Protein AF-A0AA42N5A0-F1 (afdb_monomer)

Organism: Aquipseudomonas alcaligenes (NCBI:txid43263)

Sequence (154 aa):
MLQKIKLCEIAGIHPGFARIERELNLAPTNVPGSALVPDSLLGLLNMVYPILVSERYCVGQTSLYRLLSAHAAPQTWVLCHVLPTKLDEAMLHQLVLIERLVAPGLAQITPQQVRDLYEHLGSVEQIWPHRYRSQAHLARLVGVKPLKGLEGAK

pLDDT: mean 86.49, std 11.66, range [32.44, 97.56]

Radius of gyration: 17.77 Å; Cα contacts (8 Å, |Δi|>4): 182; chains: 1; bounding box: 34×37×58 Å

Mean predicted aligned error: 6.59 Å

Secondary structure (DSSP, 8-state):
-EEEEEGGGS-EE-HHHHHHHHHTT-S-S-PPPGGGS-HHHHHHHHHH-PEEEETTEEEESHHHHHHHHHHS-TTPEEEEEE-SSPPPHHHHHHHHHIIIIIHHHHS---HHHHHHHHHHHHH-TTT-----S-HHHHHHHTT-PPPPP-----

Solvent-accessible surface area (backbone atoms only — not comparable to full-atom values): 9071 Å² total; per-residue (Å²): 86,82,46,75,45,41,48,66,67,42,81,40,67,30,66,70,45,57,48,52,28,57,77,69,71,64,60,83,91,74,71,84,55,65,80,70,50,49,70,70,55,51,53,49,48,38,73,73,52,61,32,30,31,35,96,48,15,34,65,35,55,54,70,58,49,51,47,44,70,73,72,49,63,55,80,41,70,32,35,28,37,44,50,94,58,87,75,52,71,67,56,38,52,50,43,52,45,42,65,68,55,46,57,51,64,76,62,76,76,49,47,63,56,44,48,54,48,48,54,48,46,66,76,37,38,94,83,44,73,54,73,68,95,39,59,58,54,48,18,57,73,76,73,34,71,55,70,79,76,80,86,74,80,129

Structure (mmCIF, N/CA/C/O backbone):
data_AF-A0AA42N5A0-F1
#
_entry.id   AF-A0AA42N5A0-F1
#
loop_
_atom_site.group_PDB
_atom_site.id
_atom_site.type_symbol
_atom_site.label_atom_id
_atom_site.label_alt_id
_atom_site.label_comp_id
_atom_site.label_asym_id
_atom_site.label_entity_id
_atom_site.label_seq_id
_atom_site.pdbx_PDB_ins_code
_atom_site.Cartn_x
_atom_site.Cartn_y
_atom_site.Cartn_z
_atom_site.occupancy
_atom_site.B_iso_or_equiv
_atom_site.auth_seq_id
_atom_site.auth_comp_id
_atom_site.auth_asym_id
_atom_site.auth_atom_id
_atom_site.pdbx_PDB_model_num
ATOM 1 N N . MET A 1 1 ? 2.131 0.873 20.060 1.00 84.50 1 MET A N 1
ATOM 2 C CA . MET A 1 1 ? 2.425 -0.517 20.502 1.00 84.50 1 MET A CA 1
ATOM 3 C C . MET A 1 1 ? 2.279 -1.464 19.315 1.00 84.50 1 MET A C 1
ATOM 5 O O . MET A 1 1 ? 1.391 -1.215 18.513 1.00 84.50 1 MET A O 1
ATOM 9 N N . LEU A 1 2 ? 3.124 -2.492 19.165 1.00 92.38 2 LEU A N 1
ATOM 10 C CA . LEU A 1 2 ? 2.940 -3.523 18.128 1.00 92.38 2 LEU A CA 1
ATOM 11 C C . LEU A 1 2 ? 1.901 -4.554 18.574 1.00 92.38 2 LEU A C 1
ATOM 13 O O . LEU A 1 2 ? 1.988 -5.059 19.691 1.00 92.38 2 LEU A O 1
ATOM 17 N N . GLN A 1 3 ? 0.930 -4.853 17.717 1.00 94.25 3 GLN A N 1
ATOM 18 C CA . GLN A 1 3 ? -0.150 -5.807 17.973 1.00 94.25 3 GLN A CA 1
ATOM 19 C C . GLN A 1 3 ? -0.538 -6.534 16.684 1.00 94.25 3 GLN A C 1
ATOM 21 O O . GLN A 1 3 ? -0.283 -6.034 15.592 1.00 94.25 3 GLN A O 1
ATOM 26 N N . LYS A 1 4 ? -1.175 -7.702 16.806 1.00 94.81 4 LYS A N 1
ATOM 27 C CA . LYS A 1 4 ? -1.849 -8.359 15.680 1.00 94.81 4 LYS A CA 1
ATOM 28 C C . LYS A 1 4 ? -3.345 -8.069 15.760 1.00 94.81 4 LYS A C 1
ATOM 30 O O . LYS A 1 4 ? -3.943 -8.313 16.802 1.00 94.81 4 LYS A O 1
ATOM 35 N N . ILE A 1 5 ? -3.929 -7.563 14.679 1.00 95.69 5 ILE A N 1
ATOM 36 C CA . ILE A 1 5 ? -5.360 -7.229 14.569 1.00 95.69 5 ILE A CA 1
ATOM 37 C C . ILE A 1 5 ? -5.914 -7.952 13.345 1.00 95.69 5 ILE A C 1
ATOM 39 O O . ILE A 1 5 ? -5.214 -8.044 12.336 1.00 95.69 5 ILE A O 1
ATOM 43 N N . LYS A 1 6 ? -7.137 -8.491 13.393 1.00 96.69 6 LYS A N 1
ATOM 44 C CA . LYS A 1 6 ? -7.717 -9.086 12.181 1.00 96.69 6 LYS A CA 1
ATOM 45 C C . LYS A 1 6 ? -8.015 -7.997 11.159 1.00 96.69 6 LYS A C 1
ATOM 47 O O . LYS A 1 6 ? -8.510 -6.931 11.510 1.00 96.69 6 LYS A O 1
ATOM 52 N N . LEU A 1 7 ? -7.778 -8.279 9.883 1.00 96.25 7 LEU A N 1
ATOM 53 C CA . LEU A 1 7 ? -7.993 -7.308 8.812 1.00 96.25 7 LEU A CA 1
ATOM 54 C C . LEU A 1 7 ? -9.427 -6.749 8.805 1.00 96.25 7 LEU A C 1
ATOM 56 O O . LEU A 1 7 ? -9.609 -5.546 8.649 1.00 96.25 7 LEU A O 1
ATOM 60 N N . CYS A 1 8 ? -10.433 -7.592 9.061 1.00 96.62 8 CYS A N 1
ATOM 61 C CA . CYS A 1 8 ? -11.836 -7.182 9.162 1.00 96.62 8 CYS A CA 1
ATOM 62 C C . CYS A 1 8 ? -12.172 -6.287 10.368 1.00 96.62 8 CYS A C 1
ATOM 64 O O . CYS A 1 8 ? -13.231 -5.665 10.379 1.00 96.62 8 CYS A O 1
ATOM 66 N N . GLU A 1 9 ? -11.310 -6.218 11.383 1.00 97.31 9 GLU A N 1
ATOM 67 C CA . GLU A 1 9 ? -11.492 -5.346 12.552 1.00 97.31 9 GLU A CA 1
ATOM 68 C C . GLU A 1 9 ? -10.958 -3.927 12.301 1.00 97.31 9 GLU A C 1
ATOM 70 O O . GLU A 1 9 ? -11.232 -3.014 13.084 1.00 97.31 9 GLU A O 1
ATOM 75 N N . ILE A 1 10 ? -10.225 -3.727 11.199 1.00 97.56 10 ILE A N 1
ATOM 76 C CA . ILE A 1 10 ? -9.787 -2.416 10.725 1.00 97.56 10 ILE A CA 1
ATOM 77 C C . ILE A 1 10 ? -10.870 -1.875 9.794 1.00 97.56 10 ILE A C 1
ATOM 79 O O . ILE A 1 10 ? -11.078 -2.386 8.695 1.00 97.56 10 ILE A O 1
ATOM 83 N N . ALA A 1 11 ? -11.545 -0.812 10.227 1.00 96.50 11 ALA A N 1
ATOM 84 C CA . ALA A 1 11 ? -12.741 -0.272 9.581 1.00 96.50 11 ALA A CA 1
ATOM 85 C C . ALA A 1 11 ? -12.493 0.299 8.173 1.00 96.50 11 ALA A C 1
ATOM 87 O O . ALA A 1 11 ? -13.434 0.531 7.417 1.00 96.50 11 ALA A O 1
ATOM 88 N N . GLY A 1 12 ? -11.235 0.564 7.830 1.00 96.56 12 GLY A N 1
ATOM 89 C CA . GLY A 1 12 ? -10.852 1.213 6.586 1.00 96.56 12 GLY A CA 1
ATOM 90 C C . GLY A 1 12 ? -9.651 2.123 6.779 1.00 96.56 12 GLY A C 1
ATOM 91 O O . GLY A 1 12 ? -9.019 2.149 7.836 1.00 96.56 12 GLY A O 1
ATOM 92 N N . ILE A 1 13 ? -9.374 2.927 5.759 1.00 97.00 13 ILE A N 1
ATOM 93 C CA . ILE A 1 13 ? -8.497 4.093 5.890 1.00 97.00 13 ILE A CA 1
ATOM 94 C C . ILE A 1 13 ? -9.260 5.188 6.631 1.00 97.00 13 ILE A C 1
ATOM 96 O O . ILE A 1 13 ? -10.452 5.385 6.389 1.00 97.00 13 ILE A O 1
ATOM 100 N N . HIS A 1 14 ? -8.577 5.905 7.520 1.00 97.25 14 HIS A N 1
ATOM 101 C CA . HIS A 1 14 ? -9.188 6.972 8.303 1.00 97.25 14 HIS A CA 1
ATOM 102 C C . HIS A 1 14 ? -9.855 8.018 7.388 1.00 97.25 14 HIS A C 1
ATOM 104 O O . HIS A 1 14 ? -9.194 8.517 6.470 1.00 97.25 14 HIS A O 1
ATOM 110 N N . PRO A 1 15 ? -11.124 8.409 7.621 1.00 95.75 15 PRO A N 1
ATOM 111 C CA . PRO A 1 15 ? -11.857 9.296 6.713 1.00 95.75 15 PRO A CA 1
ATOM 112 C C . PRO A 1 15 ? -11.156 10.632 6.448 1.00 95.75 15 PRO A C 1
ATOM 114 O O . PRO A 1 15 ? -11.133 11.097 5.312 1.00 95.75 15 PRO A O 1
ATOM 117 N N . GLY A 1 16 ? -10.527 11.221 7.472 1.00 95.62 16 GLY A N 1
ATOM 118 C CA . GLY A 1 16 ? -9.738 12.446 7.313 1.00 95.62 16 GLY A CA 1
ATOM 119 C C . GLY A 1 16 ? -8.491 12.250 6.444 1.00 95.62 16 GLY A C 1
ATOM 12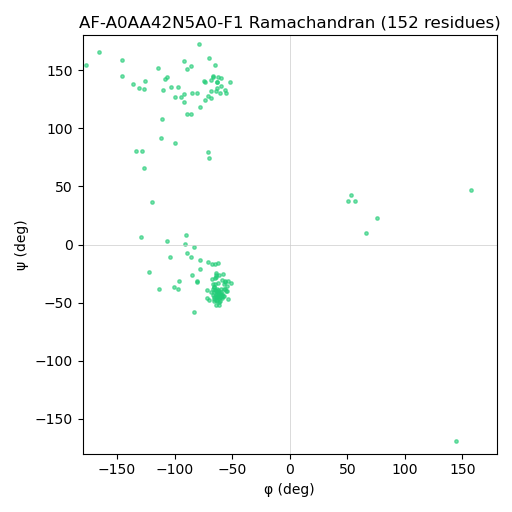0 O O . GLY A 1 16 ? -8.185 13.108 5.626 1.00 95.62 16 GLY A O 1
ATOM 121 N N . PHE A 1 17 ? -7.830 11.090 6.535 1.00 95.44 17 PHE A N 1
ATOM 122 C CA . PHE A 1 17 ? -6.693 10.749 5.673 1.00 95.44 17 PHE A CA 1
ATOM 123 C C . PHE A 1 17 ? -7.155 10.602 4.217 1.00 95.44 17 PHE A C 1
ATOM 125 O O . PHE A 1 17 ? -6.600 11.222 3.315 1.00 95.44 17 PHE A O 1
ATOM 132 N N . ALA A 1 18 ? -8.232 9.839 3.995 1.00 93.75 18 ALA A N 1
ATOM 133 C CA . ALA A 1 18 ? -8.811 9.628 2.670 1.00 93.75 18 ALA A CA 1
ATOM 134 C C . ALA A 1 18 ? -9.333 10.930 2.033 1.00 93.75 18 ALA A C 1
ATOM 136 O O . ALA A 1 18 ? -9.271 11.088 0.813 1.00 93.75 18 ALA A O 1
ATOM 137 N N . ARG A 1 19 ? -9.848 11.864 2.845 1.00 95.69 19 ARG A N 1
ATOM 138 C CA . ARG A 1 19 ? -10.253 13.202 2.399 1.00 95.69 19 ARG A CA 1
ATOM 139 C C . ARG A 1 19 ? -9.047 13.994 1.889 1.00 95.69 19 ARG A C 1
ATOM 141 O O . ARG A 1 19 ? -9.087 14.445 0.751 1.00 95.69 19 ARG A O 1
ATOM 148 N N . ILE A 1 20 ? -7.974 14.081 2.675 1.00 94.31 20 ILE A N 1
ATOM 149 C CA . ILE A 1 20 ? -6.754 14.823 2.312 1.00 94.31 20 ILE A CA 1
ATOM 150 C C . ILE A 1 20 ? -6.090 14.215 1.065 1.00 94.31 20 ILE A C 1
ATOM 152 O O . ILE A 1 20 ? -5.709 14.943 0.152 1.00 94.31 20 ILE A O 1
ATOM 156 N N . GLU A 1 21 ? -6.008 12.881 0.960 1.00 91.50 21 GLU A N 1
ATOM 157 C CA . GLU A 1 21 ? -5.510 12.219 -0.259 1.00 91.50 21 GLU A CA 1
ATOM 158 C C . GLU A 1 21 ? -6.316 12.607 -1.504 1.00 91.50 21 GLU A C 1
ATOM 160 O O . GLU A 1 21 ? -5.746 12.770 -2.583 1.00 91.50 21 GLU A O 1
ATOM 165 N N . ARG A 1 22 ? -7.638 12.747 -1.371 1.00 90.88 22 ARG A N 1
ATOM 166 C CA . ARG A 1 22 ? -8.517 13.142 -2.475 1.00 90.88 22 ARG A CA 1
ATOM 167 C C . ARG A 1 22 ? -8.343 14.613 -2.836 1.00 90.88 22 ARG A C 1
ATOM 169 O O . ARG A 1 22 ? -8.231 14.924 -4.015 1.00 90.88 22 ARG A O 1
ATOM 176 N N . GLU A 1 23 ? -8.308 15.493 -1.839 1.00 93.12 23 GLU A N 1
ATOM 177 C CA . GLU A 1 23 ? -8.135 16.941 -2.017 1.00 93.12 23 GLU A CA 1
ATOM 178 C C . GLU A 1 23 ? -6.812 17.275 -2.713 1.00 93.12 23 GLU A C 1
ATOM 180 O O . GLU A 1 23 ? -6.772 18.139 -3.584 1.00 93.12 23 GLU A O 1
ATOM 185 N N . LEU A 1 24 ? -5.746 16.544 -2.383 1.00 89.50 24 LEU A N 1
ATOM 186 C CA . LEU A 1 24 ? -4.417 16.744 -2.961 1.00 89.50 24 LEU A CA 1
ATOM 187 C C . LEU A 1 24 ? -4.155 15.903 -4.222 1.00 89.50 24 LEU A C 1
ATOM 189 O O . LEU A 1 24 ? -3.064 15.978 -4.784 1.00 89.50 24 LEU A O 1
ATOM 193 N N . ASN A 1 25 ? -5.123 15.095 -4.669 1.00 87.56 25 ASN A N 1
ATOM 194 C CA . ASN A 1 25 ? -4.963 14.140 -5.771 1.00 87.56 25 ASN A CA 1
ATOM 195 C C . ASN A 1 25 ? -3.752 13.192 -5.586 1.00 87.56 25 ASN A C 1
ATOM 197 O O . ASN A 1 25 ? -2.990 12.923 -6.514 1.00 87.56 25 ASN A O 1
ATOM 201 N N . LEU A 1 26 ? -3.568 12.693 -4.360 1.00 85.12 26 LEU A N 1
ATOM 202 C CA . LEU A 1 26 ? -2.473 11.803 -3.951 1.00 85.12 26 LEU A CA 1
ATOM 203 C C . LEU A 1 26 ? -2.921 10.350 -3.728 1.00 85.12 26 LEU A C 1
ATOM 205 O O . LEU A 1 26 ? -2.125 9.516 -3.294 1.00 85.12 26 LEU A O 1
ATOM 209 N N . ALA A 1 27 ? -4.192 10.032 -3.986 1.00 79.88 27 ALA A N 1
ATOM 210 C CA . ALA A 1 27 ? -4.700 8.675 -3.837 1.00 79.88 27 ALA A CA 1
ATOM 211 C C . ALA A 1 27 ? -3.993 7.713 -4.819 1.00 79.88 27 ALA A C 1
ATOM 213 O O . ALA A 1 27 ? -3.880 8.027 -6.008 1.00 79.88 27 ALA A O 1
ATOM 214 N N . PRO A 1 28 ? -3.554 6.521 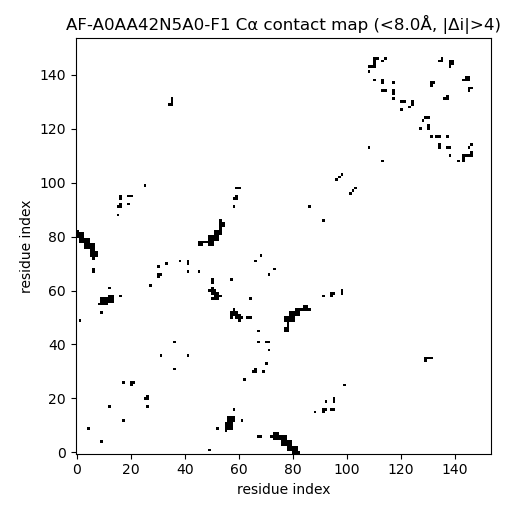-4.368 1.00 76.44 28 PRO A N 1
ATOM 215 C CA . PRO A 1 28 ? -3.033 5.500 -5.269 1.00 76.44 28 PRO A CA 1
ATOM 216 C C . PRO A 1 28 ? -4.061 5.153 -6.349 1.00 76.44 28 PRO A C 1
ATOM 218 O O . PRO A 1 28 ? -5.229 4.916 -6.043 1.00 76.44 28 PRO A O 1
ATOM 221 N N . THR A 1 29 ? -3.627 5.094 -7.606 1.00 72.00 29 THR A N 1
ATOM 222 C CA . THR A 1 29 ? -4.526 4.865 -8.748 1.00 72.00 29 THR A CA 1
ATOM 223 C C . THR A 1 29 ? -4.811 3.393 -9.005 1.00 72.00 29 THR A C 1
ATOM 225 O O . THR A 1 29 ? -5.856 3.072 -9.561 1.00 72.00 29 THR A O 1
ATOM 228 N N . ASN A 1 30 ? -3.906 2.493 -8.608 1.00 76.50 30 ASN A N 1
ATOM 229 C CA . ASN A 1 30 ? -4.036 1.058 -8.837 1.00 76.50 30 ASN A CA 1
ATOM 230 C C . ASN A 1 30 ? -3.444 0.258 -7.676 1.00 76.50 30 ASN A C 1
ATOM 232 O O . ASN A 1 30 ? -2.414 0.627 -7.111 1.00 76.50 30 ASN A O 1
ATOM 236 N N . VAL A 1 31 ? -4.067 -0.879 -7.378 1.00 81.69 31 VAL A N 1
ATOM 237 C CA . VAL A 1 31 ? -3.478 -1.933 -6.548 1.00 81.69 31 VAL A CA 1
ATOM 238 C C . VAL A 1 31 ? -2.886 -2.986 -7.494 1.00 81.69 31 VAL A C 1
ATOM 240 O O . VAL A 1 31 ? -3.543 -3.322 -8.485 1.00 81.69 31 VAL A O 1
ATOM 243 N N . PRO A 1 32 ? -1.666 -3.505 -7.250 1.00 79.81 32 PRO A N 1
ATOM 244 C CA . PRO A 1 32 ? -1.114 -4.602 -8.043 1.00 79.81 32 PRO A CA 1
ATOM 245 C C . PRO A 1 32 ? -2.095 -5.773 -8.125 1.00 79.81 32 PRO A C 1
ATOM 247 O O . PRO A 1 32 ? -2.747 -6.091 -7.136 1.00 79.81 32 PRO A O 1
ATOM 250 N N . GLY A 1 33 ? -2.218 -6.413 -9.289 1.00 77.56 33 GLY A N 1
ATOM 251 C CA . GLY A 1 33 ? -3.070 -7.598 -9.435 1.00 77.56 33 GLY A CA 1
ATOM 252 C C . GLY A 1 33 ? -2.492 -8.817 -8.706 1.00 77.56 33 GLY A C 1
ATOM 253 O O . GLY A 1 33 ? -1.285 -8.879 -8.475 1.00 77.56 33 GLY A O 1
ATOM 254 N N . SER A 1 34 ? -3.333 -9.813 -8.415 1.00 72.62 34 SER A N 1
ATOM 255 C CA . SER A 1 34 ? -2.937 -11.056 -7.724 1.00 72.62 34 SER A CA 1
ATOM 256 C C . SER A 1 34 ? -1.799 -11.802 -8.428 1.00 72.62 34 SER A C 1
ATOM 258 O O . SER A 1 34 ? -0.929 -12.372 -7.783 1.00 72.62 34 SER A O 1
ATOM 260 N N . ALA A 1 35 ? -1.728 -11.707 -9.759 1.00 75.50 35 ALA A N 1
ATOM 261 C CA . ALA A 1 35 ? -0.634 -12.267 -10.548 1.00 75.50 35 ALA A CA 1
ATOM 262 C C . ALA A 1 35 ? 0.748 -11.667 -10.228 1.00 75.50 35 ALA A C 1
ATOM 264 O O . ALA A 1 35 ? 1.733 -12.242 -10.654 1.00 75.50 35 ALA A O 1
ATOM 265 N N . LEU A 1 36 ? 0.845 -10.519 -9.546 1.00 75.00 36 LEU A N 1
ATOM 266 C CA . LEU A 1 36 ? 2.113 -9.905 -9.121 1.00 75.00 36 LEU A CA 1
ATOM 267 C C . LEU A 1 36 ? 2.392 -10.097 -7.624 1.00 75.00 36 LEU A C 1
ATOM 269 O O . LEU A 1 36 ? 3.488 -9.780 -7.169 1.00 75.00 36 LEU A O 1
ATOM 273 N N . VAL A 1 37 ? 1.408 -10.568 -6.855 1.00 80.56 37 VAL A N 1
ATOM 274 C CA . VAL A 1 37 ? 1.487 -10.682 -5.395 1.00 80.56 37 VAL A CA 1
ATOM 275 C C . VAL A 1 37 ? 0.969 -12.062 -4.990 1.00 80.56 37 VAL A C 1
ATOM 277 O O . VAL A 1 37 ? -0.196 -12.190 -4.619 1.00 80.56 37 VAL A O 1
ATOM 280 N N . PRO A 1 38 ? 1.807 -13.109 -5.098 1.00 78.00 38 PRO A N 1
ATOM 281 C CA . PRO A 1 38 ? 1.419 -14.450 -4.683 1.00 78.00 38 PRO A CA 1
ATOM 282 C C . PRO A 1 38 ? 1.189 -14.507 -3.167 1.00 78.00 38 PRO A C 1
ATOM 284 O O . PRO A 1 38 ? 1.798 -13.747 -2.407 1.00 78.00 38 PRO A O 1
ATOM 287 N N . ASP A 1 39 ? 0.367 -15.457 -2.716 1.00 81.44 39 ASP A N 1
ATOM 288 C CA . ASP A 1 39 ? -0.022 -15.600 -1.303 1.00 81.44 39 ASP A CA 1
ATOM 289 C C . ASP A 1 39 ? 1.180 -15.712 -0.354 1.00 81.44 39 ASP A C 1
ATOM 291 O O . ASP A 1 39 ? 1.163 -15.172 0.753 1.00 81.44 39 ASP A O 1
ATOM 295 N N . SER A 1 40 ? 2.259 -16.365 -0.795 1.00 81.62 40 SER A N 1
ATOM 296 C CA . SER A 1 40 ? 3.503 -16.486 -0.028 1.00 81.62 40 SER A CA 1
ATOM 297 C C . SER A 1 40 ? 4.164 -15.130 0.236 1.00 81.62 40 SER A C 1
ATOM 299 O O . SER A 1 40 ? 4.617 -14.867 1.353 1.00 81.62 40 SER A O 1
ATOM 301 N N . LEU A 1 41 ? 4.177 -14.241 -0.762 1.00 84.31 41 LEU A N 1
ATOM 302 C CA . LEU A 1 41 ? 4.703 -12.887 -0.626 1.00 84.31 41 LEU A CA 1
ATOM 303 C C . LEU A 1 41 ? 3.772 -12.027 0.229 1.00 84.31 41 LEU A C 1
ATOM 305 O O . LEU A 1 41 ? 4.249 -11.267 1.066 1.00 84.31 41 LEU A O 1
ATOM 309 N N . LEU A 1 42 ? 2.456 -12.176 0.068 1.00 86.06 42 LEU A N 1
ATOM 310 C CA . LEU A 1 42 ? 1.471 -11.480 0.894 1.00 86.06 42 LEU A CA 1
ATOM 311 C C . LEU A 1 42 ? 1.617 -11.852 2.378 1.00 86.06 42 LEU A C 1
ATOM 313 O O . LEU A 1 42 ? 1.616 -10.976 3.243 1.00 86.06 42 LEU A O 1
ATOM 317 N N . GLY A 1 43 ? 1.823 -13.141 2.663 1.00 85.56 43 GLY A N 1
ATOM 318 C CA . GLY A 1 43 ? 2.123 -13.645 4.000 1.00 85.56 43 GLY A CA 1
ATOM 319 C C . GLY A 1 43 ? 3.406 -13.046 4.578 1.00 85.56 43 GLY A C 1
ATOM 320 O O . GLY A 1 43 ? 3.405 -12.590 5.721 1.00 85.56 43 GLY A O 1
ATOM 321 N N . LEU A 1 44 ? 4.483 -12.979 3.786 1.00 88.00 44 LEU A N 1
ATOM 322 C CA . LEU A 1 44 ? 5.744 -12.361 4.205 1.00 88.00 44 LEU A CA 1
ATOM 323 C C . LEU A 1 44 ? 5.595 -10.857 4.470 1.00 88.00 44 LEU A C 1
ATOM 325 O O . LEU A 1 44 ? 6.014 -10.384 5.525 1.00 88.00 44 LEU A O 1
ATOM 329 N N . LEU A 1 45 ? 4.965 -10.114 3.555 1.00 87.81 45 LEU A N 1
ATOM 330 C CA . LEU A 1 45 ? 4.712 -8.676 3.702 1.00 87.81 45 LEU A CA 1
ATOM 331 C C . LEU A 1 45 ? 3.987 -8.380 5.014 1.00 87.81 45 LEU A C 1
ATOM 333 O O . LEU A 1 45 ? 4.404 -7.510 5.774 1.00 87.81 45 LEU A O 1
ATOM 337 N N . ASN A 1 46 ? 2.948 -9.159 5.299 1.00 85.50 46 ASN A N 1
ATOM 338 C CA . ASN A 1 46 ? 2.143 -9.039 6.502 1.00 85.50 46 ASN A CA 1
ATOM 339 C C . ASN A 1 46 ? 2.915 -9.349 7.803 1.00 85.50 46 ASN A C 1
ATOM 341 O O . ASN A 1 46 ? 2.591 -8.814 8.863 1.00 85.50 46 ASN A O 1
ATOM 345 N N . MET A 1 47 ? 3.933 -10.213 7.742 1.00 85.31 47 MET A N 1
ATOM 346 C CA . MET A 1 47 ? 4.794 -10.519 8.891 1.00 85.31 47 MET A CA 1
ATOM 347 C C . MET A 1 47 ? 5.874 -9.461 9.132 1.00 85.31 47 MET A C 1
ATOM 349 O O . MET A 1 47 ? 6.276 -9.268 10.278 1.00 85.31 47 MET A O 1
ATOM 353 N N . VAL A 1 48 ? 6.365 -8.814 8.072 1.00 89.12 48 VAL A N 1
ATOM 354 C CA . VAL A 1 48 ? 7.553 -7.947 8.127 1.00 89.12 48 VAL A CA 1
ATOM 355 C C . VAL A 1 48 ? 7.190 -6.471 8.268 1.00 89.12 48 VAL A C 1
ATOM 357 O O . VAL A 1 48 ? 7.864 -5.746 8.998 1.00 89.12 48 VAL A O 1
ATOM 360 N N . TYR A 1 49 ? 6.133 -6.014 7.595 1.00 92.19 49 TYR A N 1
ATOM 361 C CA . TYR A 1 49 ? 5.793 -4.595 7.520 1.00 92.19 49 TYR A CA 1
ATOM 362 C C . TYR A 1 49 ? 4.511 -4.290 8.300 1.00 92.19 49 TYR A C 1
ATOM 364 O O . TYR A 1 49 ? 3.420 -4.646 7.854 1.00 92.19 49 TYR A O 1
ATOM 372 N N . PRO A 1 50 ? 4.608 -3.618 9.460 1.00 94.50 50 PRO A N 1
ATOM 373 C CA . PRO A 1 50 ? 3.430 -3.233 10.218 1.00 94.50 50 PRO A CA 1
ATOM 374 C C . PRO A 1 50 ? 2.681 -2.067 9.560 1.00 94.50 50 PRO A C 1
ATOM 376 O O . PRO A 1 50 ? 3.301 -1.091 9.132 1.00 94.50 50 PRO A O 1
ATOM 379 N N . ILE A 1 51 ? 1.347 -2.109 9.566 1.00 95.94 51 ILE A N 1
ATOM 380 C CA . ILE A 1 51 ? 0.514 -0.936 9.240 1.00 95.94 51 ILE A CA 1
ATOM 381 C C . ILE A 1 51 ? 0.278 -0.064 10.476 1.00 95.94 51 ILE A C 1
ATOM 383 O O . ILE A 1 51 ? 0.301 -0.550 11.606 1.00 95.94 51 ILE A O 1
ATOM 387 N N . LEU A 1 52 ? 0.036 1.233 10.287 1.00 96.12 52 LEU A N 1
ATOM 388 C CA . LEU A 1 52 ? -0.245 2.155 11.390 1.00 96.12 52 LEU A CA 1
ATOM 389 C C . LEU A 1 52 ? -1.760 2.296 11.583 1.00 96.12 52 LEU A C 1
ATOM 391 O O . LEU A 1 52 ? -2.477 2.602 10.627 1.00 96.12 52 LEU A O 1
ATOM 395 N N . VAL A 1 53 ? -2.246 2.084 12.809 1.00 96.88 53 VAL A N 1
ATOM 396 C CA . VAL A 1 53 ? -3.677 2.092 13.153 1.00 96.88 53 VAL A CA 1
ATOM 397 C C . VAL A 1 53 ? -3.958 3.049 14.314 1.00 96.88 53 VAL A C 1
ATOM 399 O O . VAL A 1 53 ? -3.269 3.011 15.332 1.00 96.88 53 VAL A O 1
ATOM 402 N N . SER A 1 54 ? -5.002 3.868 14.185 1.00 95.44 54 SER A N 1
ATOM 403 C CA . SER A 1 54 ? -5.593 4.661 15.274 1.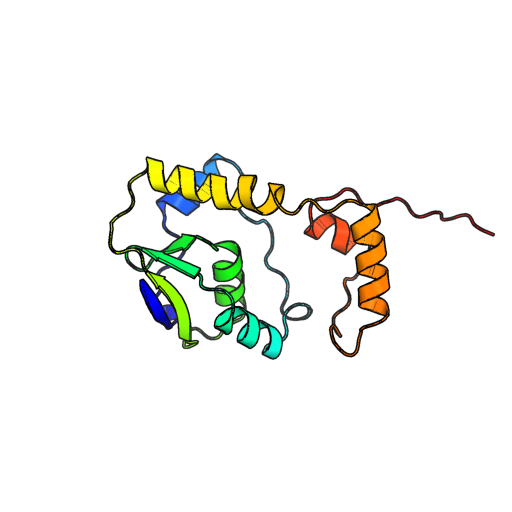00 95.44 54 SER A CA 1
ATOM 404 C C . SER A 1 54 ? -7.116 4.569 15.208 1.00 95.44 54 SER A C 1
ATOM 406 O O . SER A 1 54 ? -7.682 4.577 14.120 1.00 95.44 54 SER A O 1
ATOM 408 N N . GLU A 1 55 ? -7.783 4.423 16.356 1.00 93.12 55 GLU A N 1
ATOM 409 C CA . GLU A 1 55 ? -9.255 4.336 16.454 1.00 93.12 55 GLU A CA 1
ATOM 410 C C . GLU A 1 55 ? -9.893 3.304 15.494 1.00 93.12 55 GLU A C 1
ATOM 412 O O . GLU A 1 55 ? -10.970 3.521 14.949 1.00 93.12 55 GLU A O 1
ATOM 417 N N . ARG A 1 56 ? -9.226 2.156 15.291 1.00 93.56 56 ARG A N 1
ATOM 418 C CA . ARG A 1 56 ? -9.595 1.089 14.327 1.00 93.56 56 ARG A CA 1
ATOM 419 C C . ARG A 1 56 ? -9.498 1.472 12.845 1.00 93.56 56 ARG A C 1
ATOM 421 O O . ARG A 1 56 ? -9.908 0.688 11.995 1.00 93.56 56 ARG A O 1
ATOM 428 N N . TYR A 1 57 ? -8.918 2.617 12.513 1.00 97.06 57 TYR A N 1
ATOM 429 C CA . TYR A 1 57 ? -8.643 3.025 11.140 1.00 97.06 57 TYR A CA 1
ATOM 430 C C . TYR A 1 57 ? -7.157 2.927 10.808 1.00 97.06 57 TYR A C 1
ATOM 432 O O . TYR A 1 57 ? -6.300 3.244 11.632 1.00 97.06 57 TYR A O 1
ATOM 440 N N . CYS A 1 58 ? -6.845 2.549 9.572 1.00 96.88 58 CYS A N 1
ATOM 441 C CA . CYS A 1 58 ? -5.504 2.671 9.023 1.00 96.88 58 CYS A CA 1
ATOM 442 C C . CYS A 1 58 ? -5.175 4.153 8.764 1.00 96.88 58 CYS A C 1
ATOM 444 O O . CYS A 1 58 ? -5.941 4.867 8.112 1.00 96.88 58 CYS A O 1
ATOM 446 N N . VAL A 1 59 ? -4.036 4.605 9.287 1.00 96.06 59 VAL A N 1
ATOM 447 C CA . VAL A 1 59 ? -3.570 6.007 9.267 1.00 96.06 59 VAL A CA 1
ATOM 448 C C . VAL A 1 59 ? -2.130 6.141 8.755 1.00 96.06 59 VAL A C 1
ATOM 450 O O . VAL A 1 59 ? -1.546 7.217 8.807 1.00 96.06 59 VAL A O 1
ATOM 453 N N . GLY A 1 60 ? -1.538 5.048 8.275 1.00 93.94 60 GLY A N 1
ATOM 454 C CA . GLY A 1 60 ? -0.197 5.027 7.701 1.00 93.94 60 GLY A CA 1
ATOM 455 C C . GLY A 1 60 ? 0.153 3.642 7.173 1.00 93.94 60 GLY A C 1
ATOM 456 O O . GLY A 1 60 ? -0.415 2.642 7.624 1.00 93.94 60 GLY A O 1
ATOM 457 N N . GLN A 1 61 ? 1.067 3.593 6.202 1.00 92.81 61 GLN A N 1
ATOM 458 C CA . GLN A 1 61 ? 1.247 2.428 5.324 1.00 92.81 61 GLN A CA 1
ATOM 459 C C . GLN A 1 61 ? -0.070 2.080 4.610 1.00 92.81 61 GLN A C 1
ATOM 461 O O . GLN A 1 61 ? -0.418 0.916 4.405 1.00 92.81 61 GLN A O 1
ATOM 466 N N . THR A 1 62 ? -0.831 3.104 4.221 1.00 94.00 62 THR A N 1
ATOM 467 C CA . THR A 1 62 ? -2.160 2.934 3.618 1.00 94.00 62 THR A CA 1
ATOM 468 C C . THR A 1 62 ? -2.106 2.203 2.279 1.00 94.00 62 THR A C 1
ATOM 470 O O . THR A 1 62 ? -3.068 1.547 1.886 1.00 94.00 62 THR A O 1
ATOM 473 N N . SER A 1 63 ? -0.976 2.282 1.575 1.00 90.12 63 SER A N 1
ATOM 474 C CA . SER A 1 63 ? -0.738 1.525 0.339 1.00 90.12 63 SER A CA 1
ATOM 475 C C . SER A 1 63 ? -0.621 0.018 0.610 1.00 90.12 63 SER A C 1
ATOM 477 O O . SER A 1 63 ? -1.223 -0.782 -0.106 1.00 90.12 63 SER A O 1
ATOM 479 N N . LEU A 1 64 ? 0.069 -0.368 1.692 1.00 91.81 64 LEU A N 1
ATOM 480 C CA . LEU A 1 64 ? 0.132 -1.755 2.160 1.00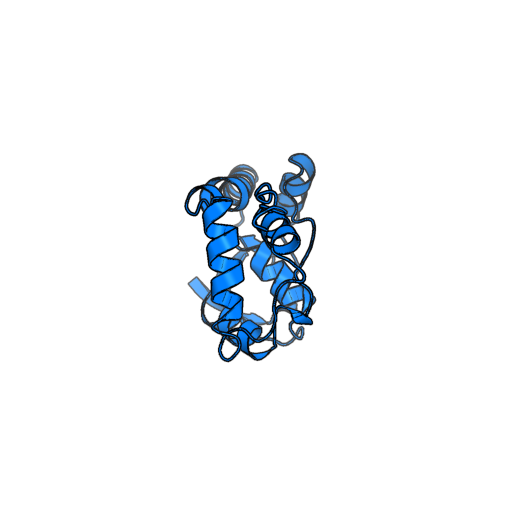 91.81 64 LEU A CA 1
ATOM 481 C C . LEU A 1 64 ? -1.239 -2.231 2.650 1.00 91.81 64 LEU A C 1
ATOM 483 O O . LEU A 1 64 ? -1.669 -3.318 2.279 1.00 91.81 64 LEU A O 1
ATOM 487 N N . TYR A 1 65 ? -1.967 -1.405 3.408 1.00 94.81 65 TYR A N 1
ATOM 488 C CA . TYR A 1 65 ? -3.332 -1.738 3.823 1.00 94.81 65 TYR A CA 1
ATOM 489 C C . TYR A 1 65 ? -4.256 -1.987 2.623 1.00 94.81 65 TYR A C 1
ATOM 491 O O . TYR A 1 65 ? -4.975 -2.978 2.610 1.00 94.81 65 TYR A O 1
ATOM 499 N N . ARG A 1 66 ? -4.210 -1.144 1.581 1.00 93.44 66 ARG A N 1
ATOM 500 C CA . ARG A 1 66 ? -4.983 -1.359 0.342 1.00 93.44 66 ARG A CA 1
ATOM 501 C C . ARG A 1 66 ? -4.633 -2.680 -0.337 1.00 93.44 66 ARG A C 1
ATOM 503 O O . ARG A 1 66 ? -5.537 -3.365 -0.803 1.00 93.44 66 ARG A O 1
ATOM 510 N N . LEU A 1 67 ? -3.349 -3.037 -0.381 1.00 91.88 67 LEU A N 1
ATOM 511 C CA . LEU A 1 67 ? -2.898 -4.310 -0.939 1.00 91.88 67 LEU A CA 1
ATOM 512 C C . LEU A 1 67 ? -3.440 -5.498 -0.130 1.00 91.88 67 LEU A C 1
ATOM 514 O O . LEU A 1 67 ? -4.015 -6.416 -0.709 1.00 91.88 67 LEU A O 1
ATOM 518 N N . LEU A 1 68 ? -3.304 -5.458 1.198 1.00 93.19 68 LEU A N 1
ATOM 519 C CA . LEU A 1 68 ? -3.815 -6.498 2.094 1.00 93.19 68 LEU A CA 1
ATOM 520 C C . LEU A 1 68 ? -5.339 -6.623 1.983 1.00 93.19 68 LEU A C 1
ATOM 522 O O . LEU A 1 68 ? -5.8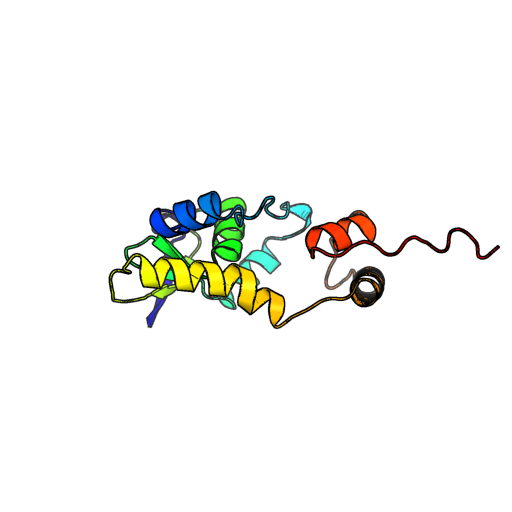42 -7.723 1.809 1.00 93.19 68 LEU A O 1
ATOM 526 N N . SER A 1 69 ? -6.073 -5.512 1.996 1.00 93.31 69 SER A N 1
ATOM 527 C CA . SER A 1 69 ? -7.536 -5.494 1.850 1.00 93.31 69 SER A CA 1
ATOM 528 C C . SER A 1 69 ? -8.029 -5.999 0.495 1.00 93.31 69 SER A C 1
ATOM 530 O O . SER A 1 69 ? -9.144 -6.505 0.413 1.00 93.31 69 SER A O 1
ATOM 532 N N . ALA A 1 70 ? -7.230 -5.858 -0.565 1.00 91.94 70 ALA A N 1
ATOM 533 C CA . ALA A 1 70 ? -7.594 -6.333 -1.896 1.00 91.94 70 ALA A CA 1
ATOM 534 C C . ALA A 1 70 ? -7.356 -7.838 -2.089 1.00 91.94 70 ALA A C 1
ATOM 536 O O . ALA A 1 70 ? -8.097 -8.464 -2.843 1.00 91.94 70 ALA A O 1
ATOM 537 N N . HIS A 1 71 ? -6.332 -8.408 -1.439 1.00 91.94 71 HIS A N 1
ATOM 538 C CA . HIS A 1 71 ? -5.854 -9.765 -1.751 1.00 91.94 71 HIS A CA 1
ATOM 539 C C . HIS A 1 71 ? -5.879 -10.747 -0.580 1.00 91.94 71 HIS A C 1
ATOM 541 O O . HIS A 1 71 ? -5.922 -11.951 -0.808 1.00 91.94 71 HIS A O 1
ATOM 547 N N . ALA A 1 72 ? -5.854 -10.279 0.669 1.00 91.75 72 ALA A N 1
ATOM 548 C CA . ALA A 1 72 ? -5.864 -11.154 1.837 1.00 91.75 72 ALA A CA 1
ATOM 549 C C . ALA A 1 72 ? -7.296 -11.475 2.283 1.00 91.75 72 ALA A C 1
ATOM 551 O O . ALA A 1 72 ? -8.214 -10.661 2.167 1.00 91.75 72 ALA A O 1
ATOM 552 N N . ALA A 1 73 ? -7.485 -12.651 2.886 1.00 92.31 73 ALA A N 1
ATOM 553 C CA . ALA A 1 73 ? -8.757 -12.990 3.513 1.00 92.31 73 ALA A CA 1
ATOM 554 C C . ALA A 1 73 ? -9.070 -12.019 4.674 1.00 92.31 73 ALA A C 1
ATOM 556 O O . ALA A 1 73 ? -8.161 -11.696 5.446 1.00 92.31 73 ALA A O 1
ATOM 557 N N . PRO A 1 74 ? -10.340 -11.635 4.911 1.00 94.44 74 PRO A N 1
ATOM 558 C CA . PRO A 1 74 ? -10.707 -10.716 5.997 1.00 94.44 74 PRO A CA 1
ATOM 559 C C . PRO A 1 74 ? -10.298 -11.190 7.403 1.00 94.44 74 PRO A C 1
ATOM 561 O O . PRO A 1 74 ? -10.103 -10.381 8.304 1.00 94.44 74 PRO A O 1
ATOM 564 N N . GLN A 1 75 ? -10.151 -12.504 7.601 1.00 95.69 75 GLN A N 1
ATOM 565 C CA . GLN A 1 75 ? -9.739 -13.107 8.876 1.00 95.69 75 GLN A CA 1
ATOM 566 C C . GLN A 1 75 ? -8.215 -13.113 9.091 1.00 95.69 75 GLN A C 1
ATOM 568 O O . GLN A 1 75 ? -7.749 -13.573 10.133 1.00 95.69 75 GLN A O 1
ATOM 573 N N . THR A 1 76 ? -7.435 -12.630 8.121 1.00 94.19 76 THR A N 1
ATOM 574 C CA . THR A 1 76 ? -5.972 -12.553 8.211 1.00 94.19 76 THR A CA 1
ATOM 575 C C . THR A 1 76 ? -5.557 -11.661 9.380 1.00 94.19 76 THR A C 1
ATOM 577 O O . THR A 1 76 ? -6.034 -10.535 9.511 1.00 94.19 76 THR A O 1
ATOM 580 N N . TRP A 1 77 ? -4.650 -12.156 10.225 1.00 94.81 77 TRP A N 1
ATOM 581 C CA . TRP A 1 77 ? -4.040 -11.376 11.302 1.00 94.81 77 TRP A CA 1
ATOM 582 C C . TRP A 1 77 ? -2.955 -10.465 10.750 1.00 94.81 77 TRP A C 1
ATOM 584 O O . TRP A 1 77 ? -1.955 -10.966 10.244 1.00 94.81 77 TRP A O 1
ATOM 594 N N . VAL A 1 78 ? -3.122 -9.156 10.898 1.00 95.00 78 VAL A N 1
ATOM 595 C CA . VAL A 1 78 ? -2.208 -8.136 10.385 1.00 95.00 78 VAL A CA 1
ATOM 596 C C . VAL A 1 78 ? -1.344 -7.564 11.494 1.00 95.00 78 VAL A C 1
ATOM 598 O O . VAL A 1 78 ? -1.844 -7.286 12.585 1.00 95.00 78 VAL A O 1
ATOM 601 N N . LEU A 1 79 ? -0.045 -7.402 11.233 1.00 95.50 79 LEU A N 1
ATOM 602 C CA . LEU A 1 79 ? 0.856 -6.721 12.156 1.00 95.50 79 LEU A CA 1
ATOM 603 C C . LEU A 1 79 ? 0.585 -5.209 12.120 1.00 95.50 79 LEU A C 1
ATOM 605 O O . LEU A 1 79 ? 0.643 -4.577 11.068 1.00 95.50 79 LEU A O 1
ATOM 609 N N . CYS A 1 80 ? 0.307 -4.620 13.278 1.00 96.00 80 CYS A N 1
ATOM 610 C CA . CYS A 1 80 ? -0.117 -3.232 13.404 1.00 96.00 80 CYS A CA 1
ATOM 611 C C . CYS A 1 80 ? 0.698 -2.497 14.469 1.00 96.00 80 CYS A C 1
ATOM 613 O O . CYS A 1 80 ? 0.842 -2.974 15.595 1.00 96.00 80 CYS A O 1
ATOM 615 N N . HIS A 1 81 ? 1.145 -1.283 14.160 1.00 96.00 81 HIS A N 1
ATOM 616 C CA . HIS A 1 81 ? 1.478 -0.287 15.169 1.00 96.00 81 HIS A CA 1
ATOM 617 C C . HIS A 1 81 ? 0.209 0.470 15.558 1.00 96.00 81 HIS A C 1
ATOM 619 O O . HIS A 1 81 ? -0.343 1.227 14.766 1.00 96.00 81 HIS A O 1
ATOM 625 N N . VAL A 1 82 ? -0.241 0.282 16.794 1.00 95.31 82 VAL A N 1
ATOM 626 C CA . VAL A 1 82 ? -1.411 0.974 17.337 1.00 95.31 82 VAL A CA 1
ATOM 627 C C . VAL A 1 82 ? -0.975 2.255 18.035 1.00 95.31 82 VAL A C 1
ATOM 629 O O . VAL A 1 82 ? -0.150 2.212 18.962 1.00 95.31 82 VAL A O 1
ATOM 632 N N . LEU A 1 83 ? -1.526 3.379 17.579 1.00 92.94 83 LEU A N 1
ATOM 633 C CA . LEU A 1 83 ? -1.411 4.680 18.225 1.00 92.94 83 LEU A CA 1
ATOM 634 C C . LEU A 1 83 ? -2.496 4.812 19.304 1.00 92.94 83 LEU A C 1
ATOM 636 O O . LEU A 1 83 ? -3.663 4.541 19.023 1.00 92.94 83 LEU A O 1
ATOM 640 N N . PRO A 1 84 ? -2.137 5.217 20.534 1.00 80.75 84 PRO A N 1
ATOM 641 C CA . PRO A 1 84 ? -3.094 5.319 21.634 1.00 80.75 84 PRO A CA 1
ATOM 642 C C . PRO A 1 84 ? -3.970 6.578 21.562 1.00 80.75 84 PRO A C 1
ATOM 644 O O . PRO A 1 84 ? -4.948 6.681 22.295 1.00 80.75 84 PRO A O 1
ATOM 647 N N . THR A 1 85 ? -3.613 7.549 20.721 1.00 82.62 85 THR A N 1
ATOM 648 C CA . THR A 1 85 ? -4.241 8.869 20.666 1.00 82.62 85 THR A CA 1
ATOM 649 C C . THR A 1 85 ? -5.097 9.048 19.421 1.00 82.62 85 THR A C 1
ATOM 651 O O . THR A 1 85 ? -4.732 8.635 18.315 1.00 82.62 85 THR A O 1
ATOM 654 N N . LYS A 1 86 ? -6.218 9.747 19.613 1.00 87.56 86 LYS A N 1
ATOM 655 C CA . LYS A 1 86 ? -6.989 10.337 18.523 1.00 87.56 86 LYS A CA 1
ATOM 656 C C . LYS A 1 86 ? -6.108 11.318 17.753 1.00 87.56 86 LYS A C 1
ATOM 658 O O . LYS A 1 86 ? -5.361 12.088 18.357 1.00 87.56 86 LYS A O 1
ATOM 663 N N . LEU A 1 87 ? -6.189 11.262 16.430 1.00 92.81 87 LEU A N 1
ATOM 664 C CA . LEU A 1 87 ? -5.420 12.134 15.552 1.00 92.81 87 LEU A CA 1
ATOM 665 C C . LEU A 1 87 ? -6.237 13.383 15.240 1.00 92.81 87 LEU A C 1
ATOM 667 O O . LEU A 1 87 ? -7.400 13.286 14.844 1.00 92.81 87 LEU A O 1
ATOM 671 N N . ASP A 1 88 ? -5.626 14.549 15.414 1.00 94.62 88 ASP A N 1
ATOM 672 C CA . ASP A 1 88 ? -6.185 15.793 14.906 1.00 94.62 88 ASP A CA 1
ATOM 673 C C . ASP A 1 88 ? -5.929 15.938 13.395 1.00 94.62 88 ASP A C 1
ATOM 675 O O . ASP A 1 88 ? -5.245 15.134 12.752 1.00 94.62 88 ASP A O 1
ATOM 679 N N . GLU A 1 89 ? -6.527 16.970 12.806 1.00 93.75 89 GLU A N 1
ATOM 680 C CA . GLU A 1 89 ? -6.423 17.244 11.374 1.00 93.75 89 GLU A CA 1
ATOM 681 C C . GLU A 1 89 ? -4.985 17.545 10.930 1.00 93.75 89 GLU A C 1
ATOM 683 O O . GLU A 1 89 ? -4.563 17.080 9.870 1.00 93.75 89 GLU A O 1
ATOM 688 N N . ALA A 1 90 ? -4.214 18.261 11.752 1.00 95.31 90 ALA A N 1
ATOM 689 C CA . ALA A 1 90 ? -2.829 18.606 11.449 1.00 95.31 90 ALA A CA 1
ATOM 690 C C . ALA A 1 90 ? -1.947 17.352 11.368 1.00 95.31 90 ALA A C 1
ATOM 692 O O . ALA A 1 90 ? -1.183 17.185 10.414 1.00 95.31 90 ALA A O 1
ATOM 693 N N . MET A 1 91 ? -2.102 16.434 12.322 1.00 95.00 91 MET A N 1
ATOM 694 C CA . MET A 1 91 ? -1.391 15.161 12.354 1.00 95.00 91 MET A CA 1
ATOM 695 C C . MET A 1 91 ? -1.775 14.281 11.160 1.00 95.00 91 MET A C 1
ATOM 697 O O . MET A 1 91 ? -0.901 13.716 10.505 1.00 95.00 91 MET A O 1
ATOM 701 N N . LEU A 1 92 ? -3.067 14.192 10.821 1.00 95.62 92 LEU A N 1
ATOM 702 C CA . LEU A 1 92 ? -3.520 13.457 9.634 1.00 95.62 92 LEU A CA 1
ATOM 703 C C . LEU A 1 92 ? -2.892 14.013 8.353 1.00 95.62 92 LEU A C 1
ATOM 705 O O . LEU A 1 92 ? -2.431 13.243 7.512 1.00 95.62 92 LEU A O 1
ATOM 709 N N . HIS A 1 93 ? -2.821 15.336 8.225 1.00 95.25 93 HIS A N 1
ATOM 710 C CA . HIS A 1 93 ? -2.185 15.983 7.084 1.00 95.25 93 HIS A CA 1
ATOM 711 C C . HIS A 1 93 ? -0.689 15.662 7.008 1.00 95.25 93 HIS A C 1
ATOM 713 O O . HIS A 1 93 ? -0.186 15.306 5.942 1.00 95.25 93 HIS A O 1
ATOM 719 N N . GLN A 1 94 ? 0.026 15.725 8.133 1.00 94.44 94 GLN A N 1
ATOM 720 C CA . GLN A 1 94 ? 1.439 15.345 8.197 1.00 94.44 94 GLN A CA 1
ATOM 721 C C . GLN A 1 94 ? 1.654 13.882 7.800 1.00 94.44 94 GLN A C 1
ATOM 723 O O . GLN A 1 94 ? 2.550 13.598 7.009 1.00 94.44 94 GLN A O 1
ATOM 728 N N . LEU A 1 95 ? 0.813 12.963 8.280 1.00 94.25 95 LEU A N 1
ATOM 729 C CA . LEU A 1 95 ? 0.902 11.542 7.936 1.00 94.25 95 LEU A CA 1
ATOM 730 C C . LEU A 1 95 ? 0.716 11.299 6.431 1.00 94.25 95 LEU A C 1
ATOM 732 O O . LEU A 1 95 ? 1.494 10.546 5.843 1.00 94.25 95 LEU A O 1
ATOM 736 N N . VAL A 1 96 ? -0.245 11.976 5.788 1.00 93.69 96 VAL A N 1
ATOM 737 C CA . VAL A 1 96 ? -0.426 11.897 4.327 1.00 93.69 96 VAL A CA 1
ATOM 738 C C . VAL A 1 96 ? 0.822 12.394 3.597 1.00 93.69 96 VAL A C 1
ATOM 740 O O . VAL A 1 96 ? 1.329 11.705 2.711 1.00 93.69 96 VAL A O 1
ATOM 743 N N . LEU A 1 97 ? 1.352 13.562 3.973 1.00 91.69 97 LEU A N 1
ATOM 744 C CA . LEU A 1 97 ? 2.533 14.135 3.320 1.00 91.69 97 LEU A CA 1
ATOM 745 C C . LEU A 1 97 ? 3.787 13.274 3.524 1.00 91.69 97 LEU A C 1
ATOM 747 O O . LEU A 1 97 ? 4.566 13.101 2.587 1.00 91.69 97 LEU A O 1
ATOM 751 N N . ILE A 1 98 ? 3.975 12.695 4.711 1.00 91.12 98 ILE A N 1
ATOM 752 C CA . ILE A 1 98 ? 5.089 11.781 4.988 1.00 91.12 98 ILE A CA 1
ATOM 753 C C . ILE A 1 98 ? 4.999 10.547 4.084 1.00 91.12 98 ILE A C 1
ATOM 755 O O . ILE A 1 98 ? 5.981 10.204 3.423 1.00 91.12 98 ILE A O 1
ATOM 759 N N . GLU A 1 99 ? 3.831 9.900 4.007 1.00 89.25 99 GLU A N 1
ATOM 760 C CA . GLU A 1 99 ? 3.661 8.688 3.195 1.00 89.25 99 GLU A CA 1
ATOM 761 C C . GLU A 1 99 ? 3.792 8.974 1.690 1.00 89.25 99 GLU A C 1
ATOM 763 O O . GLU A 1 99 ? 4.301 8.132 0.950 1.00 89.25 99 GLU A O 1
ATOM 768 N N . ARG A 1 100 ? 3.350 10.149 1.223 1.00 85.88 100 ARG A N 1
ATOM 769 C CA . ARG A 1 100 ? 3.259 10.455 -0.215 1.00 85.88 100 ARG A CA 1
ATOM 770 C C . ARG A 1 100 ? 4.447 11.217 -0.783 1.00 85.88 100 ARG A C 1
ATOM 772 O O . ARG A 1 100 ? 4.761 11.019 -1.951 1.00 85.88 100 ARG A O 1
ATOM 779 N N . LEU A 1 101 ? 5.098 12.067 0.007 1.00 82.69 101 LEU A N 1
ATOM 780 C CA . LEU A 1 101 ? 6.165 12.950 -0.476 1.00 82.69 101 LEU A CA 1
ATOM 781 C C . LEU A 1 101 ? 7.527 12.601 0.116 1.00 82.69 101 LEU A C 1
ATOM 783 O O . LEU A 1 101 ? 8.532 12.660 -0.588 1.00 82.69 101 LEU A O 1
ATOM 787 N N . VAL A 1 102 ? 7.573 12.217 1.394 1.00 84.25 102 VAL A N 1
ATOM 788 C CA . VAL A 1 102 ? 8.847 11.945 2.070 1.00 84.25 102 VAL A CA 1
ATOM 789 C C . VAL A 1 102 ? 9.323 10.530 1.763 1.00 84.25 102 VAL A C 1
ATOM 791 O O . VAL A 1 102 ? 10.397 10.370 1.195 1.00 84.25 102 VAL A O 1
ATOM 794 N N . ALA A 1 103 ? 8.529 9.502 2.081 1.00 80.00 103 ALA A N 1
ATOM 795 C CA . ALA A 1 103 ? 8.975 8.113 1.947 1.00 80.00 103 ALA A CA 1
ATOM 796 C C . ALA A 1 103 ? 9.401 7.737 0.508 1.00 80.00 103 ALA A C 1
ATOM 798 O O . ALA A 1 103 ? 10.499 7.198 0.356 1.00 80.00 103 ALA A O 1
ATOM 799 N N . PRO A 1 104 ? 8.647 8.080 -0.558 1.00 73.81 104 PRO A N 1
ATOM 800 C CA . PRO A 1 104 ? 9.110 7.855 -1.929 1.00 73.81 104 PRO A CA 1
ATOM 801 C C . PRO A 1 104 ? 10.334 8.708 -2.286 1.00 73.81 104 PRO A C 1
ATOM 803 O O . PRO A 1 104 ? 11.236 8.241 -2.975 1.00 73.81 104 PRO A O 1
ATOM 806 N N . GLY A 1 105 ? 10.397 9.948 -1.785 1.00 68.25 105 GLY A N 1
ATOM 807 C CA . GLY A 1 105 ? 11.520 10.858 -2.014 1.00 68.25 105 GLY A CA 1
ATOM 808 C C . GLY A 1 105 ? 12.844 10.371 -1.418 1.00 68.25 105 GLY A C 1
ATOM 809 O O . GLY A 1 105 ? 13.903 10.732 -1.930 1.00 68.25 105 GLY A O 1
ATOM 810 N N . LEU A 1 106 ? 12.795 9.527 -0.383 1.00 73.81 106 LEU A N 1
ATOM 811 C CA . LEU A 1 106 ? 13.973 8.908 0.234 1.00 73.81 106 LEU A CA 1
ATOM 812 C C . LEU A 1 106 ? 14.532 7.726 -0.572 1.00 73.81 106 LEU A C 1
ATOM 814 O O . LEU A 1 106 ? 15.699 7.379 -0.407 1.00 73.81 106 LEU A O 1
ATOM 818 N N . ALA A 1 107 ? 13.729 7.119 -1.446 1.00 73.69 107 ALA A N 1
ATOM 819 C CA . ALA A 1 107 ? 14.117 5.987 -2.282 1.00 73.69 107 ALA A CA 1
ATOM 820 C C . ALA A 1 107 ? 13.819 6.294 -3.756 1.00 73.69 107 ALA A C 1
ATOM 822 O O . ALA A 1 107 ? 12.952 5.682 -4.381 1.00 73.69 107 ALA A O 1
ATOM 823 N N . GLN A 1 108 ? 14.536 7.275 -4.311 1.00 77.62 108 GLN A N 1
ATOM 824 C CA . GLN A 1 108 ? 14.391 7.633 -5.720 1.00 77.62 108 GLN A CA 1
ATOM 825 C C . GLN A 1 108 ? 14.929 6.521 -6.619 1.00 77.62 108 GLN A C 1
ATOM 827 O O . GLN A 1 108 ? 16.051 6.045 -6.451 1.00 77.62 108 GLN A O 1
ATOM 832 N N . ILE A 1 109 ? 14.127 6.154 -7.613 1.00 85.25 109 ILE A N 1
ATOM 833 C CA . ILE A 1 109 ? 14.500 5.216 -8.664 1.00 85.25 109 ILE A CA 1
ATOM 834 C C . ILE A 1 109 ? 14.645 5.975 -9.982 1.00 85.25 109 ILE A C 1
ATOM 836 O O . ILE A 1 109 ? 13.806 6.798 -10.343 1.00 85.25 109 ILE A O 1
ATOM 840 N N . THR A 1 110 ? 15.730 5.728 -10.705 1.00 90.06 110 THR A N 1
ATOM 841 C CA . THR A 1 110 ? 15.996 6.337 -12.013 1.00 90.06 110 THR A CA 1
ATOM 842 C C . THR A 1 110 ? 15.470 5.454 -13.150 1.00 90.06 110 THR A C 1
ATOM 844 O O . THR A 1 110 ? 15.341 4.238 -12.988 1.00 90.06 110 THR A O 1
ATOM 847 N N . PRO A 1 111 ? 15.219 6.012 -14.350 1.00 89.94 111 PRO A N 1
ATOM 848 C CA . PRO A 1 111 ? 14.839 5.214 -15.517 1.00 89.94 111 PRO A CA 1
ATOM 849 C C . PRO A 1 111 ? 15.836 4.101 -15.880 1.00 89.94 111 PRO A C 1
ATOM 851 O O . PRO A 1 111 ? 15.417 3.051 -16.370 1.00 89.94 111 PRO A O 1
ATOM 854 N N . GLN A 1 112 ? 17.136 4.315 -15.636 1.00 90.56 112 GLN A N 1
ATOM 855 C CA . GLN A 1 112 ? 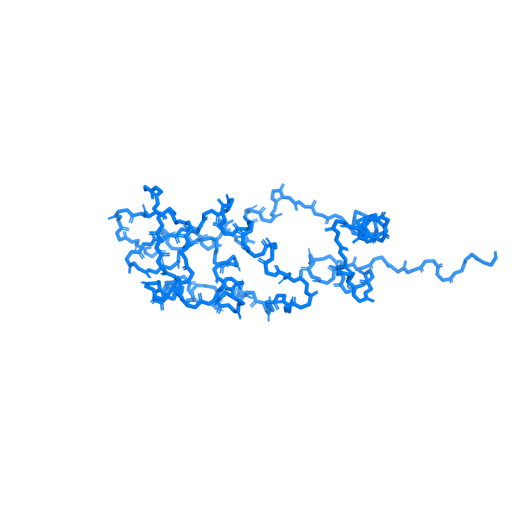18.167 3.296 -15.850 1.00 90.56 112 GLN A CA 1
ATOM 856 C C . GLN A 1 112 ? 18.051 2.178 -14.813 1.00 90.56 112 GLN A C 1
ATOM 858 O O . GLN A 1 112 ? 17.940 1.024 -15.203 1.00 90.56 112 GLN A O 1
ATOM 863 N N . GLN A 1 113 ? 17.919 2.509 -13.523 1.00 91.00 113 GLN A N 1
ATOM 864 C CA . GLN A 1 113 ? 17.681 1.501 -12.482 1.00 91.00 113 GLN A CA 1
ATOM 865 C C . GLN A 1 113 ? 16.418 0.677 -12.754 1.00 91.00 113 GLN A C 1
ATOM 867 O O . GLN A 1 113 ? 16.400 -0.514 -12.474 1.00 91.00 113 GLN A O 1
ATOM 872 N N . VAL A 1 114 ? 15.370 1.264 -13.344 1.00 90.31 114 VAL A N 1
ATOM 873 C CA . VAL A 1 114 ? 14.191 0.497 -13.780 1.00 90.31 114 VAL A CA 1
ATOM 874 C C . VAL A 1 114 ? 14.515 -0.504 -14.885 1.00 90.31 114 VAL A C 1
ATOM 876 O O . VAL A 1 114 ? 13.971 -1.607 -14.870 1.00 90.31 114 VAL A O 1
ATOM 879 N N . ARG A 1 115 ? 15.361 -0.136 -15.856 1.00 89.88 115 ARG A N 1
ATOM 880 C CA . ARG A 1 115 ? 15.833 -1.075 -16.884 1.00 89.88 115 ARG A CA 1
ATOM 881 C C . ARG A 1 115 ? 16.601 -2.221 -16.235 1.00 89.88 115 ARG A C 1
ATOM 883 O O . ARG A 1 115 ? 16.234 -3.372 -16.440 1.00 89.88 115 ARG A O 1
ATOM 890 N N . ASP A 1 116 ? 17.579 -1.879 -15.406 1.00 91.31 116 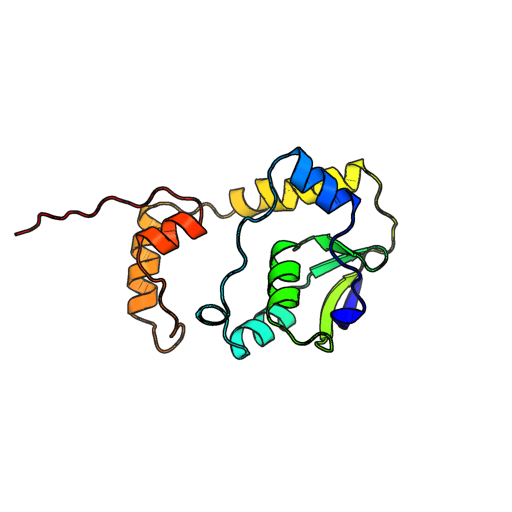ASP A N 1
ATOM 891 C CA . ASP A 1 116 ? 18.462 -2.844 -14.754 1.00 91.31 116 ASP A CA 1
ATOM 892 C C . ASP A 1 116 ? 17.660 -3.796 -13.852 1.00 91.31 116 ASP A C 1
ATOM 894 O O . ASP A 1 116 ? 17.867 -5.006 -13.872 1.00 91.31 116 ASP A O 1
ATOM 898 N N . LEU A 1 117 ? 16.670 -3.275 -13.117 1.00 90.12 117 LEU A N 1
ATOM 899 C CA . LEU A 1 117 ? 15.751 -4.083 -12.313 1.00 90.12 117 LEU A CA 1
ATOM 900 C C . LEU A 1 117 ? 14.869 -4.983 -13.175 1.00 90.12 117 LEU A C 1
ATOM 902 O O . LEU A 1 117 ? 14.646 -6.131 -12.808 1.00 90.12 117 LEU A O 1
ATOM 906 N N . TYR A 1 118 ? 14.359 -4.496 -14.308 1.00 89.69 118 TYR A N 1
ATOM 907 C CA . TYR A 1 118 ? 13.555 -5.320 -15.210 1.00 89.69 118 TYR A CA 1
ATOM 908 C C . TYR A 1 118 ? 14.361 -6.504 -15.767 1.00 89.69 118 TYR A C 1
ATOM 910 O O . TYR A 1 118 ? 13.865 -7.630 -15.780 1.00 89.69 118 TYR A O 1
ATOM 918 N N . GLU A 1 119 ? 15.607 -6.260 -16.178 1.00 89.56 119 GLU A N 1
ATOM 919 C CA . GLU A 1 119 ? 16.534 -7.294 -16.649 1.00 89.56 119 GLU A CA 1
ATOM 920 C C . GLU A 1 119 ? 16.910 -8.267 -15.525 1.00 89.56 119 GLU A C 1
ATOM 922 O O . GLU A 1 119 ? 16.837 -9.483 -15.713 1.00 89.56 119 GLU A O 1
ATOM 927 N N . HIS A 1 120 ? 17.229 -7.749 -14.333 1.00 89.25 120 HIS A N 1
ATOM 928 C CA . HIS A 1 120 ? 17.558 -8.562 -13.164 1.00 89.25 120 HIS A CA 1
ATOM 929 C C . HIS A 1 120 ? 16.397 -9.464 -12.739 1.00 89.25 120 HIS A C 1
ATOM 931 O O . HIS A 1 120 ? 16.596 -10.653 -12.529 1.00 89.25 120 HIS A O 1
ATOM 937 N N . LEU A 1 121 ? 15.167 -8.945 -12.676 1.00 86.06 121 LEU A N 1
ATOM 938 C CA . LEU A 1 121 ? 13.982 -9.759 -12.383 1.00 86.06 121 LEU A CA 1
ATOM 939 C C . LEU A 1 121 ? 13.794 -10.886 -13.407 1.00 86.06 121 LEU A C 1
ATOM 941 O O . LEU A 1 121 ? 13.302 -11.955 -13.058 1.00 86.06 121 LEU A O 1
ATOM 945 N N . GLY A 1 122 ? 14.225 -10.673 -14.653 1.00 81.88 122 GLY A N 1
ATOM 946 C CA . GLY A 1 122 ? 14.278 -11.724 -15.662 1.00 81.88 122 GLY A CA 1
ATOM 947 C C . GLY A 1 122 ? 15.315 -12.818 -15.376 1.00 81.88 122 GLY A C 1
ATOM 948 O O . GLY A 1 122 ? 15.097 -13.964 -15.757 1.00 81.88 122 GLY A O 1
ATOM 949 N N . SER A 1 123 ? 16.416 -12.514 -14.689 1.00 82.88 123 SER A N 1
ATOM 950 C CA . SER A 1 123 ? 17.450 -13.500 -14.339 1.00 82.88 123 SER A CA 1
ATOM 951 C C . SER A 1 123 ? 17.218 -14.213 -13.001 1.00 82.88 123 SER A C 1
ATOM 953 O O . SER A 1 123 ? 17.920 -15.180 -12.699 1.00 82.88 123 SER A O 1
ATOM 955 N N . VAL A 1 124 ? 16.220 -13.787 -12.216 1.00 82.44 124 VAL A N 1
ATOM 956 C CA . VAL A 1 124 ? 15.868 -14.384 -10.914 1.00 82.44 124 VAL A CA 1
ATOM 957 C C . VAL A 1 124 ? 14.439 -14.932 -10.855 1.00 82.44 124 VAL A C 1
ATOM 959 O O . VAL A 1 124 ? 13.792 -14.864 -9.811 1.00 82.44 124 VAL A O 1
ATOM 962 N N . GLU A 1 125 ? 13.929 -15.513 -11.945 1.00 78.56 125 GLU A N 1
ATOM 963 C CA . GLU A 1 125 ? 12.554 -16.050 -12.012 1.00 78.56 125 GLU A CA 1
ATOM 964 C C . GLU A 1 125 ? 12.222 -17.050 -10.896 1.00 78.56 125 GLU A C 1
ATOM 966 O O . GLU A 1 125 ? 11.089 -17.101 -10.426 1.00 78.56 125 GLU A O 1
ATOM 971 N N . GLN A 1 126 ? 13.2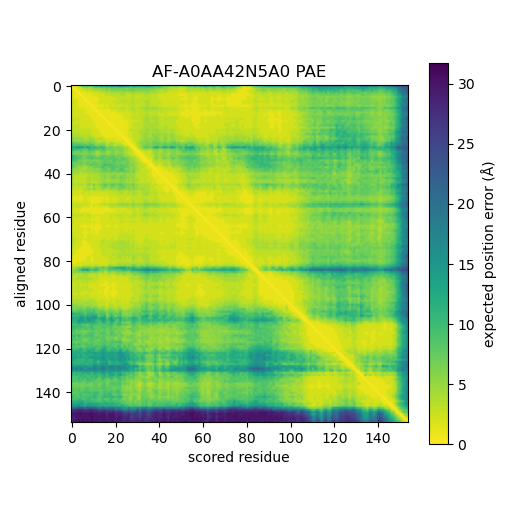11 -17.805 -10.417 1.00 78.00 126 GLN A N 1
ATOM 972 C CA . GLN A 1 126 ? 13.060 -18.713 -9.281 1.00 78.00 126 GLN A CA 1
ATOM 973 C C . GLN A 1 126 ? 12.675 -18.002 -7.967 1.00 78.00 126 GLN A C 1
ATOM 975 O O . GLN A 1 126 ? 12.065 -18.621 -7.099 1.00 78.00 126 GLN A O 1
ATOM 980 N N . ILE A 1 127 ? 13.022 -16.717 -7.813 1.00 74.81 127 ILE A N 1
ATOM 981 C CA . ILE A 1 127 ? 12.690 -15.876 -6.648 1.00 74.81 127 ILE A CA 1
ATOM 982 C C . ILE A 1 127 ? 11.498 -14.962 -6.962 1.00 74.81 127 ILE A C 1
ATOM 984 O O . ILE A 1 127 ? 10.659 -14.722 -6.095 1.00 74.81 127 ILE A O 1
ATOM 988 N N . TRP A 1 128 ? 11.405 -14.461 -8.196 1.00 75.44 128 TRP A N 1
ATOM 989 C CA . TRP A 1 128 ? 10.326 -13.586 -8.649 1.00 75.44 128 TRP A CA 1
ATOM 990 C C . TRP A 1 128 ? 9.704 -14.113 -9.953 1.00 75.44 128 TRP A C 1
ATOM 992 O O . TRP A 1 128 ? 10.009 -13.617 -11.040 1.00 75.44 128 TRP A O 1
ATOM 1002 N N . PRO A 1 129 ? 8.806 -15.112 -9.874 1.00 64.44 129 PRO A N 1
ATOM 1003 C CA . PRO A 1 129 ? 8.283 -15.798 -11.061 1.00 64.44 129 PRO A CA 1
ATOM 1004 C C . PRO A 1 129 ? 7.332 -14.925 -11.892 1.00 64.44 129 PRO A C 1
ATOM 1006 O O . PRO A 1 129 ? 7.034 -15.222 -13.048 1.00 64.44 129 PRO A O 1
ATOM 1009 N N . HIS A 1 130 ? 6.846 -13.824 -11.318 1.00 70.31 130 HIS A N 1
ATOM 1010 C CA . HIS A 1 130 ? 5.839 -12.965 -11.924 1.00 70.31 130 HIS A CA 1
ATOM 1011 C C . HIS A 1 130 ? 6.465 -11.729 -12.566 1.00 70.31 130 HIS A C 1
ATOM 1013 O O . HIS A 1 130 ? 6.573 -10.659 -11.961 1.00 70.31 130 HIS A O 1
ATOM 1019 N N . ARG A 1 131 ? 6.878 -11.866 -13.827 1.00 69.50 131 ARG A N 1
ATOM 1020 C CA . ARG A 1 131 ? 7.446 -10.747 -14.585 1.00 69.50 131 ARG A CA 1
ATOM 1021 C C . ARG A 1 131 ? 6.413 -9.651 -14.853 1.00 69.50 131 ARG A C 1
ATOM 1023 O O . ARG A 1 131 ? 5.241 -9.898 -15.142 1.00 69.50 131 ARG A O 1
ATOM 1030 N N . TYR A 1 132 ? 6.882 -8.406 -14.849 1.00 82.62 132 TYR A N 1
ATOM 1031 C CA . TYR A 1 132 ? 6.106 -7.290 -15.378 1.00 82.62 132 TYR A CA 1
ATOM 1032 C C . TYR A 1 132 ? 5.922 -7.443 -16.894 1.00 82.62 132 TYR A C 1
ATOM 1034 O O . TYR A 1 132 ? 6.838 -7.859 -17.602 1.00 82.62 132 TYR A O 1
ATOM 1042 N N . ARG A 1 133 ? 4.754 -7.030 -17.406 1.00 83.31 133 ARG A N 1
ATOM 1043 C CA . ARG A 1 133 ? 4.408 -7.111 -18.840 1.00 83.31 133 ARG A CA 1
ATOM 1044 C C . ARG A 1 133 ? 5.467 -6.517 -19.781 1.00 83.31 133 ARG A C 1
ATOM 1046 O O . ARG A 1 133 ? 5.614 -6.994 -20.896 1.00 83.31 133 ARG A O 1
ATOM 1053 N N . SER A 1 134 ? 6.167 -5.466 -19.355 1.00 87.94 134 SER A N 1
ATOM 1054 C CA . SER A 1 134 ? 7.279 -4.844 -20.085 1.00 87.94 134 SER A CA 1
ATOM 1055 C C . SER A 1 134 ? 8.071 -3.907 -19.168 1.00 87.94 134 SER A C 1
ATOM 1057 O O . SER A 1 134 ? 7.560 -3.483 -18.126 1.00 87.94 134 SER A O 1
ATOM 1059 N N . GLN A 1 135 ? 9.275 -3.496 -19.583 1.00 89.25 135 GLN A N 1
ATOM 1060 C CA . GLN A 1 135 ? 10.027 -2.426 -18.910 1.00 89.25 135 GLN A CA 1
ATOM 1061 C C . GLN A 1 135 ? 9.185 -1.141 -18.799 1.00 89.25 135 GLN A C 1
ATOM 1063 O O . GLN A 1 135 ? 9.166 -0.480 -17.763 1.00 89.25 135 GLN A O 1
ATOM 1068 N N . ALA A 1 136 ? 8.432 -0.802 -19.853 1.00 89.44 136 ALA A N 1
ATOM 1069 C CA . ALA A 1 136 ? 7.559 0.368 -19.859 1.00 89.44 136 ALA A CA 1
ATOM 1070 C C . ALA A 1 136 ? 6.409 0.256 -18.850 1.00 89.44 136 ALA A C 1
ATOM 1072 O O . ALA A 1 136 ? 5.999 1.262 -18.273 1.00 89.44 136 ALA A O 1
ATOM 1073 N N . HIS A 1 137 ? 5.897 -0.956 -18.623 1.00 87.12 137 HIS A N 1
ATOM 1074 C CA . HIS A 1 137 ? 4.912 -1.209 -17.580 1.00 87.12 137 HIS A CA 1
ATOM 1075 C C . HIS A 1 137 ? 5.511 -0.991 -16.183 1.00 87.12 137 HIS A C 1
ATOM 1077 O O . HIS A 1 137 ? 4.913 -0.266 -15.393 1.00 87.12 137 HIS A O 1
ATOM 1083 N N . LEU A 1 138 ? 6.708 -1.527 -15.907 1.00 87.62 138 LEU A N 1
ATOM 1084 C CA . LEU A 1 138 ? 7.401 -1.313 -14.629 1.00 87.62 138 LEU A CA 1
ATOM 1085 C C . LEU A 1 138 ? 7.706 0.173 -14.379 1.00 87.62 138 LEU A C 1
ATOM 1087 O O . LEU A 1 138 ? 7.419 0.681 -13.300 1.00 87.62 138 LEU A O 1
ATOM 1091 N N . ALA A 1 139 ? 8.204 0.893 -15.388 1.00 88.31 139 ALA A N 1
ATOM 1092 C CA . ALA A 1 139 ? 8.506 2.323 -15.288 1.00 88.31 139 ALA A CA 1
ATOM 1093 C C . ALA A 1 139 ? 7.287 3.158 -14.871 1.00 88.31 139 ALA A C 1
ATOM 1095 O O . ALA A 1 139 ? 7.386 3.996 -13.976 1.00 88.31 139 ALA A O 1
ATOM 1096 N N . ARG A 1 140 ? 6.117 2.883 -15.465 1.00 85.25 140 ARG A N 1
ATOM 1097 C CA . ARG A 1 140 ? 4.862 3.554 -15.092 1.00 85.25 140 ARG A CA 1
ATOM 1098 C C . ARG A 1 140 ? 4.464 3.271 -13.645 1.00 85.25 140 ARG A C 1
ATOM 1100 O O . ARG A 1 140 ? 3.985 4.182 -12.981 1.00 85.25 140 ARG A O 1
ATOM 1107 N N . LEU A 1 141 ? 4.656 2.040 -13.165 1.00 80.69 141 LEU A N 1
ATOM 1108 C CA . LEU A 1 141 ? 4.295 1.656 -11.796 1.00 80.69 141 LEU A CA 1
ATOM 1109 C C . LEU A 1 141 ? 5.149 2.369 -10.746 1.00 80.69 141 LEU A C 1
ATOM 1111 O O . LEU A 1 141 ? 4.623 2.777 -9.717 1.00 80.69 141 LEU A O 1
ATOM 1115 N N . VAL A 1 142 ? 6.441 2.550 -11.017 1.00 81.38 142 VAL A N 1
ATOM 1116 C CA . VAL A 1 142 ? 7.361 3.232 -10.092 1.00 81.38 142 VAL A CA 1
ATOM 1117 C C . VAL A 1 142 ? 7.446 4.746 -10.325 1.00 81.38 142 VAL A C 1
ATOM 1119 O O . VAL A 1 142 ? 8.282 5.417 -9.730 1.00 81.38 142 VAL A O 1
ATOM 1122 N N . GLY A 1 143 ? 6.587 5.298 -11.190 1.00 81.38 143 GLY A N 1
ATOM 1123 C CA . GLY A 1 143 ? 6.462 6.742 -11.393 1.00 81.38 143 GLY A CA 1
ATOM 1124 C C . GLY A 1 143 ? 7.582 7.388 -12.211 1.00 81.38 143 GLY A C 1
ATOM 1125 O O . GLY A 1 143 ? 7.782 8.595 -12.107 1.00 81.38 143 GLY A O 1
ATOM 1126 N N . VAL A 1 144 ? 8.300 6.627 -13.045 1.00 87.31 144 VAL A N 1
ATOM 1127 C CA . VAL A 1 144 ? 9.367 7.168 -13.903 1.00 87.31 144 VAL A CA 1
ATOM 1128 C C . VAL A 1 144 ? 9.030 7.061 -15.383 1.00 87.31 144 VAL A C 1
ATOM 1130 O O . VAL A 1 144 ? 8.330 6.157 -15.845 1.00 87.31 144 VAL A O 1
ATOM 1133 N N . LYS A 1 145 ? 9.579 7.983 -16.175 1.00 88.94 145 LYS A N 1
ATOM 1134 C CA . LYS A 1 145 ? 9.471 7.913 -17.631 1.00 88.94 145 LYS A CA 1
ATOM 1135 C C . LYS A 1 145 ? 10.291 6.717 -18.137 1.00 88.94 145 LYS A C 1
ATOM 1137 O O . LYS A 1 145 ? 11.482 6.651 -17.833 1.00 88.94 145 LYS A O 1
ATOM 1142 N N . PRO A 1 146 ? 9.706 5.790 -18.917 1.00 88.00 146 PRO A N 1
ATOM 1143 C CA . PRO A 1 146 ? 10.469 4.683 -19.473 1.00 88.00 146 PRO A CA 1
ATOM 1144 C C . PRO A 1 146 ? 11.550 5.203 -20.416 1.00 88.00 146 PRO A C 1
ATOM 1146 O O . PRO A 1 146 ? 11.308 6.120 -21.210 1.00 88.00 146 PRO A O 1
ATOM 1149 N N . LEU A 1 147 ? 12.731 4.589 -20.358 1.00 88.38 147 LEU A N 1
ATOM 1150 C CA . LEU A 1 147 ? 13.735 4.796 -21.392 1.00 88.38 147 LEU A CA 1
ATOM 1151 C C . LEU A 1 147 ? 13.180 4.260 -22.713 1.00 88.38 147 LEU A C 1
ATOM 1153 O O . LEU A 1 147 ? 12.662 3.145 -22.768 1.00 88.38 147 LEU A O 1
ATOM 1157 N N . LYS A 1 148 ? 13.286 5.054 -23.781 1.00 81.56 148 LYS A N 1
ATOM 1158 C CA . LYS A 1 148 ? 13.017 4.550 -25.129 1.00 81.56 148 LYS A CA 1
ATOM 1159 C C . LYS A 1 148 ? 14.046 3.461 -25.446 1.00 81.56 148 LYS A C 1
ATOM 1161 O O . LYS A 1 148 ? 15.212 3.587 -25.062 1.00 81.56 148 LYS A O 1
ATOM 1166 N N . GLY A 1 149 ? 13.605 2.387 -26.095 1.00 62.34 149 GLY A N 1
ATOM 1167 C CA . GLY A 1 149 ? 14.515 1.360 -26.585 1.00 62.34 149 GLY A CA 1
ATOM 1168 C C . GLY A 1 149 ? 15.514 1.968 -27.568 1.00 62.34 149 GLY A C 1
ATOM 1169 O O . GLY A 1 149 ? 15.154 2.835 -28.364 1.00 62.34 149 GLY A O 1
ATOM 1170 N N . LEU A 1 150 ? 16.756 1.490 -27.532 1.00 47.97 150 LEU A N 1
ATOM 1171 C CA . LEU A 1 150 ? 17.586 1.451 -28.732 1.00 47.97 150 LEU A CA 1
ATOM 1172 C C . LEU A 1 150 ? 16.982 0.372 -29.644 1.00 47.97 150 LEU A C 1
ATOM 1174 O O . LEU A 1 150 ? 17.496 -0.736 -29.737 1.00 47.97 150 LEU A O 1
ATOM 1178 N N . GLU A 1 151 ? 15.847 0.659 -30.281 1.00 42.03 151 GLU A N 1
ATOM 1179 C CA . GLU A 1 151 ? 15.425 -0.091 -31.466 1.00 42.03 151 GLU A CA 1
ATOM 1180 C C . GLU A 1 151 ? 16.369 0.318 -32.603 1.00 42.03 151 GLU A C 1
ATOM 1182 O O . GLU A 1 151 ? 16.080 1.225 -33.378 1.00 42.03 151 GLU A O 1
ATOM 1187 N N . GLY A 1 152 ? 17.573 -0.257 -32.625 1.00 36.19 152 GLY A N 1
ATOM 1188 C CA . GLY A 1 152 ? 18.594 0.140 -33.591 1.00 36.19 152 GLY A CA 1
ATOM 1189 C C . GLY A 1 152 ? 20.028 -0.171 -33.189 1.00 36.19 152 GLY A C 1
ATOM 1190 O O . GLY A 1 152 ? 20.889 0.688 -33.331 1.00 36.19 152 GLY A O 1
ATOM 1191 N N . ALA A 1 153 ? 20.305 -1.381 -32.715 1.00 32.44 153 ALA A N 1
ATOM 1192 C CA . ALA A 1 153 ? 21.596 -2.002 -32.986 1.00 32.44 153 ALA A CA 1
ATOM 1193 C C . ALA A 1 153 ? 21.299 -3.185 -33.911 1.00 32.44 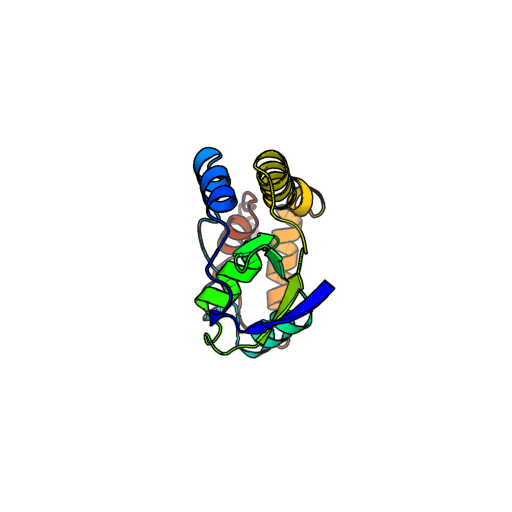153 ALA A C 1
ATOM 1195 O O . ALA A 1 153 ? 20.875 -4.247 -33.459 1.00 32.44 153 ALA A O 1
ATOM 1196 N N . LYS A 1 154 ? 21.365 -2.909 -35.217 1.00 33.91 154 LYS A N 1
ATOM 1197 C CA . LYS A 1 154 ? 21.546 -3.946 -36.234 1.00 33.91 154 LYS A CA 1
ATOM 1198 C C . LYS A 1 154 ? 22.931 -4.555 -36.077 1.00 33.91 154 LYS A C 1
ATOM 1200 O O . LYS A 1 154 ? 23.844 -3.782 -35.711 1.00 33.91 154 LYS A O 1
#

Foldseek 3Di:
DKDWDQLLLQPEADPLLVVLCVVVVQDDPDQDDCLQQPPVNLVVCQVPDAFEDEPSHGLAPNNNSVNCVVPPDRRDTGIYDYDPDDDDSVRSNVRNCCRRPVPLVVPDDALVNLVVVLVVLVVPCVPRVRHDPDSCRSCVVSVHHHDDDCPDDD